Protein AF-0000000079382112 (afdb_homodimer)

Sequence (116 aa):
LVSAFISFSRWFHRDLSGLEAEALLKGRGVHGSFLARPSRKNQGDFSLSVRQGLQIFWLVSAFISFSRWFHRDLSGLEAEALLKGRGVHGSFLARPSRKNQG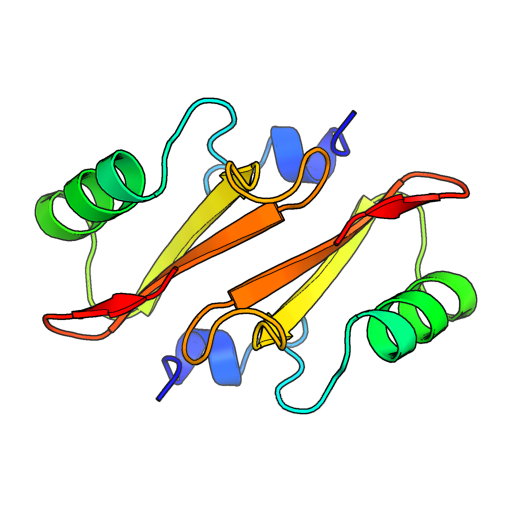DFSLSVRQGLQIFW

Structure (mmCIF, N/CA/C/O backbone):
data_AF-0000000079382112-model_v1
#
loop_
_entity.id
_entity.type
_entity.pdbx_description
1 polymer protein-tyrosine-phosphatase
#
loop_
_atom_site.group_PDB
_atom_site.id
_atom_site.type_symbol
_atom_site.label_atom_id
_atom_site.label_alt_id
_atom_site.label_comp_id
_atom_site.label_asym_id
_atom_site.label_entity_id
_atom_site.label_seq_id
_atom_site.pdbx_PDB_ins_code
_atom_site.Cartn_x
_atom_site.Cartn_y
_atom_site.Cartn_z
_atom_site.occupancy
_atom_site.B_iso_or_equiv
_atom_site.auth_seq_id
_atom_site.auth_comp_id
_atom_site.auth_asym_id
_atom_site.auth_atom_id
_atom_site.pdbx_PDB_model_num
ATOM 1 N N . LEU A 1 1 ? 6.469 -3.168 13.898 1 53.5 1 LEU A N 1
ATOM 2 C CA . LEU A 1 1 ? 5.129 -3.66 14.203 1 53.5 1 LEU A CA 1
ATOM 3 C C . LEU A 1 1 ? 4.094 -3.01 13.289 1 53.5 1 LEU A C 1
ATOM 5 O O . LEU A 1 1 ? 3.904 -1.791 13.328 1 53.5 1 LEU A O 1
ATOM 9 N N . VAL A 1 2 ? 3.969 -3.551 12.156 1 64.06 2 VAL A N 1
ATOM 10 C CA . VAL A 1 2 ? 2.896 -2.992 11.336 1 64.06 2 VAL A CA 1
ATOM 11 C C . VAL A 1 2 ? 1.563 -3.133 12.07 1 64.06 2 VAL A C 1
ATOM 13 O O . VAL A 1 2 ? 1.329 -4.129 12.758 1 64.06 2 VAL A O 1
ATOM 16 N N . SER A 1 3 ? 0.908 -2.135 12.078 1 71.81 3 SER A N 1
ATOM 17 C CA . SER A 1 3 ? -0.348 -2.084 12.82 1 71.81 3 SER A CA 1
ATOM 18 C C . SER A 1 3 ? -1.176 -3.344 12.594 1 71.81 3 SER A C 1
ATOM 20 O O . SER A 1 3 ? -1.097 -3.961 11.531 1 71.81 3 SER A O 1
ATOM 22 N N . ALA A 1 4 ? -1.764 -3.793 13.711 1 76.94 4 ALA A N 1
ATOM 23 C CA . ALA A 1 4 ? -2.656 -4.945 13.625 1 76.94 4 ALA A CA 1
ATOM 24 C C . ALA A 1 4 ? -3.605 -4.824 12.438 1 76.94 4 ALA A C 1
ATOM 26 O O . ALA A 1 4 ? -3.92 -5.816 11.781 1 76.94 4 ALA A O 1
ATOM 27 N N . PHE A 1 5 ? -3.967 -3.504 12.188 1 81.5 5 PHE A N 1
ATOM 28 C CA . PHE A 1 5 ? -4.941 -3.271 11.133 1 81.5 5 PHE A CA 1
ATOM 29 C C . PHE A 1 5 ? -4.395 -3.727 9.781 1 81.5 5 PHE A C 1
ATOM 31 O O . PHE A 1 5 ? -5.043 -4.4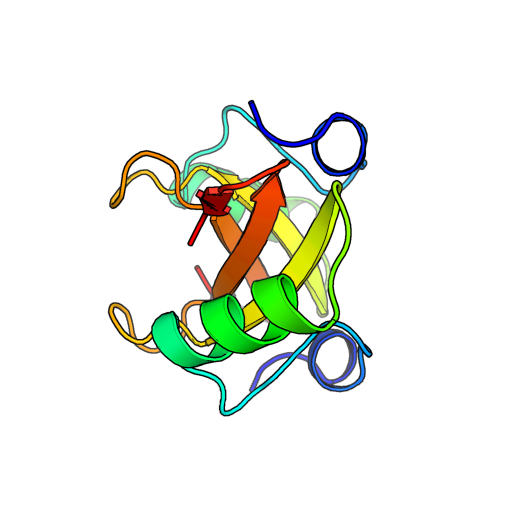96 9.07 1 81.5 5 PHE A O 1
ATOM 38 N N . ILE A 1 6 ? -3.15 -3.348 9.492 1 86.38 6 ILE A N 1
ATOM 39 C CA . ILE A 1 6 ? -2.555 -3.711 8.211 1 86.38 6 ILE A CA 1
ATOM 40 C C . ILE A 1 6 ? -2.176 -5.191 8.219 1 86.38 6 ILE A C 1
ATOM 42 O O . ILE A 1 6 ? -2.387 -5.895 7.23 1 86.38 6 ILE A O 1
ATOM 46 N N . SER A 1 7 ? -1.791 -5.598 9.438 1 87.31 7 SER A N 1
ATOM 47 C CA . SER A 1 7 ? -1.301 -6.969 9.531 1 87.31 7 SER A CA 1
ATOM 48 C C . SER A 1 7 ? -2.441 -7.973 9.391 1 87.31 7 SER A C 1
ATOM 50 O O . SER A 1 7 ? -2.213 -9.133 9.055 1 87.31 7 SER A O 1
ATOM 52 N N . PHE A 1 8 ? -3.631 -7.477 9.641 1 87.56 8 PHE A N 1
ATOM 53 C CA . PHE A 1 8 ? -4.773 -8.383 9.594 1 87.56 8 PHE A CA 1
ATOM 54 C C . PHE A 1 8 ? -5.516 -8.25 8.266 1 87.56 8 PHE A C 1
ATOM 56 O O . PHE A 1 8 ? -6.484 -8.969 8.016 1 87.56 8 PHE A O 1
ATOM 63 N N . SER A 1 9 ? -5.027 -7.32 7.48 1 91.38 9 SER A N 1
ATOM 64 C CA . SER A 1 9 ? -5.645 -7.145 6.172 1 91.38 9 SER A CA 1
ATOM 65 C C . SER A 1 9 ? -5.312 -8.312 5.246 1 91.38 9 SER A C 1
ATOM 67 O O . SER A 1 9 ? -4.211 -8.859 5.301 1 91.38 9 SER A O 1
ATOM 69 N N . ARG A 1 10 ? -6.207 -8.672 4.367 1 92.81 10 ARG A N 1
ATOM 70 C CA . ARG A 1 10 ? -6.023 -9.781 3.439 1 92.81 10 ARG A CA 1
ATOM 71 C C . ARG A 1 10 ? -5.008 -9.43 2.359 1 92.81 10 ARG A C 1
ATOM 73 O O . ARG A 1 10 ? -4.414 -10.32 1.745 1 92.81 10 ARG A O 1
ATOM 80 N N . TRP A 1 11 ? -4.797 -8.219 2.1 1 94.5 11 TRP A N 1
ATOM 81 C CA . TRP A 1 11 ? -3.9 -7.797 1.028 1 94.5 11 TRP A CA 1
ATOM 82 C C . TRP A 1 11 ? -2.482 -7.594 1.554 1 94.5 11 TRP A C 1
ATOM 84 O O . TRP A 1 11 ? -1.563 -7.309 0.783 1 94.5 11 TRP A O 1
ATOM 94 N N . PHE A 1 12 ? -2.314 -7.758 2.889 1 94.88 12 PHE A N 1
ATOM 95 C CA . PHE A 1 12 ? -0.975 -7.602 3.443 1 94.88 12 PHE A CA 1
ATOM 96 C C . PHE A 1 12 ? -0.283 -8.953 3.578 1 94.88 12 PHE A C 1
ATOM 98 O O . PHE A 1 12 ? -0.822 -9.867 4.199 1 94.88 12 PHE A O 1
ATOM 105 N N . HIS A 1 13 ? 0.929 -9.039 3.027 1 95.5 13 HIS A N 1
ATOM 106 C CA . HIS A 1 13 ? 1.742 -10.242 3.086 1 95.5 13 HIS A CA 1
ATOM 107 C C . HIS A 1 13 ? 3.088 -9.977 3.75 1 95.5 13 HIS A C 1
ATOM 109 O O . HIS A 1 13 ? 3.975 -9.367 3.143 1 95.5 13 HIS A O 1
ATOM 115 N N . ARG A 1 14 ? 3.363 -10.461 4.918 1 91 14 ARG A N 1
ATOM 116 C CA . ARG A 1 14 ? 4.488 -10.07 5.762 1 91 14 ARG A CA 1
ATOM 117 C C . ARG A 1 14 ? 5.781 -10.727 5.285 1 91 14 ARG A C 1
ATOM 119 O O . ARG A 1 14 ? 6.871 -10.188 5.496 1 91 14 ARG A O 1
ATOM 126 N N . ASP A 1 15 ? 5.754 -11.766 4.633 1 92.69 15 ASP A N 1
ATOM 127 C CA . ASP A 1 15 ? 6.965 -12.508 4.289 1 92.69 15 ASP A CA 1
ATOM 128 C C . ASP A 1 15 ? 7.117 -12.641 2.777 1 92.69 15 ASP A C 1
ATOM 130 O O . ASP A 1 15 ? 7.715 -13.609 2.291 1 92.69 15 ASP A O 1
ATOM 134 N N . LEU A 1 16 ? 6.68 -11.648 2.049 1 95.62 16 LEU A N 1
ATOM 135 C CA . LEU A 1 16 ? 6.695 -11.781 0.596 1 95.62 16 LEU A CA 1
ATOM 136 C C . LEU A 1 16 ? 7.688 -10.805 -0.028 1 95.62 16 LEU A C 1
ATOM 138 O O . LEU A 1 16 ? 7.68 -9.617 0.292 1 95.62 16 LEU A O 1
ATOM 142 N N . SER A 1 17 ? 8.672 -11.344 -0.88 1 95.19 17 SER A N 1
ATOM 143 C CA . SER A 1 17 ? 9.578 -10.484 -1.625 1 95.19 17 SER A CA 1
ATOM 144 C C . SER A 1 17 ? 8.883 -9.859 -2.834 1 95.19 17 SER A C 1
ATOM 146 O O . SER A 1 17 ? 7.793 -10.289 -3.215 1 95.19 17 SER A O 1
ATOM 148 N N . GLY A 1 18 ? 9.578 -8.906 -3.453 1 95.12 18 GLY A N 1
ATOM 149 C CA . GLY A 1 18 ? 9.062 -8.328 -4.684 1 95.12 18 GLY A CA 1
ATOM 150 C C . GLY A 1 18 ? 8.852 -9.359 -5.781 1 95.12 18 GLY A C 1
ATOM 151 O O . GLY A 1 18 ? 7.82 -9.352 -6.457 1 95.12 18 GLY A O 1
ATOM 152 N N . LEU A 1 19 ? 9.82 -10.227 -5.859 1 96.94 19 LEU A N 1
ATOM 153 C CA . LEU A 1 19 ? 9.742 -11.266 -6.879 1 96.94 19 LEU A CA 1
ATOM 154 C C . LEU A 1 19 ? 8.609 -12.234 -6.586 1 96.94 19 LEU A C 1
ATOM 156 O O . LEU A 1 19 ? 7.891 -12.648 -7.496 1 96.94 19 LEU A O 1
ATOM 160 N N . GLU A 1 20 ? 8.422 -12.602 -5.352 1 97.75 20 GLU A N 1
ATOM 161 C CA . GLU A 1 20 ? 7.336 -13.508 -4.973 1 97.75 20 GLU A CA 1
ATOM 162 C C . GLU A 1 20 ? 5.973 -12.852 -5.172 1 97.75 20 GLU A C 1
ATOM 164 O O . GLU A 1 20 ? 5.031 -13.492 -5.633 1 97.75 20 GLU A O 1
ATOM 169 N N . ALA A 1 21 ? 5.859 -11.641 -4.75 1 98.12 21 ALA A N 1
ATOM 170 C CA . ALA A 1 21 ? 4.629 -10.891 -4.973 1 98.12 21 ALA A CA 1
ATOM 171 C C . ALA A 1 21 ? 4.277 -10.836 -6.457 1 98.12 21 ALA A C 1
ATOM 173 O O . ALA A 1 21 ? 3.111 -10.977 -6.832 1 98.12 21 ALA A O 1
ATOM 174 N N . GLU A 1 22 ? 5.312 -10.586 -7.219 1 97.44 22 GLU A N 1
ATOM 175 C CA . GLU A 1 22 ? 5.105 -10.578 -8.664 1 97.44 22 GLU A CA 1
ATOM 176 C C . GLU A 1 22 ? 4.57 -11.922 -9.156 1 97.44 22 GLU A C 1
ATOM 178 O O . GLU A 1 22 ? 3.611 -11.969 -9.93 1 97.44 22 GLU A O 1
ATOM 183 N N . ALA A 1 23 ? 5.145 -12.984 -8.734 1 98.44 23 ALA A N 1
ATOM 184 C CA . ALA A 1 23 ? 4.691 -14.32 -9.117 1 98.44 23 ALA A CA 1
ATOM 185 C C . ALA A 1 23 ? 3.244 -14.547 -8.688 1 98.44 23 ALA A C 1
ATOM 187 O O . ALA A 1 23 ? 2.439 -15.078 -9.461 1 98.44 23 ALA A O 1
ATOM 188 N N . LEU A 1 24 ? 2.922 -14.164 -7.547 1 98.25 24 LEU A N 1
ATOM 189 C CA . LEU A 1 24 ? 1.58 -14.344 -7 1 98.25 24 LEU A CA 1
ATOM 190 C C . LEU A 1 24 ? 0.553 -13.57 -7.82 1 98.25 24 LEU A C 1
ATOM 192 O O . LEU A 1 24 ? -0.508 -14.102 -8.156 1 98.25 24 LEU A O 1
ATOM 196 N N . LEU A 1 25 ? 0.822 -12.336 -8.125 1 97.44 25 LEU A N 1
ATOM 197 C CA . LEU A 1 25 ? -0.116 -11.484 -8.852 1 97.44 25 LEU A CA 1
ATOM 198 C C . LEU A 1 25 ? -0.25 -11.93 -10.305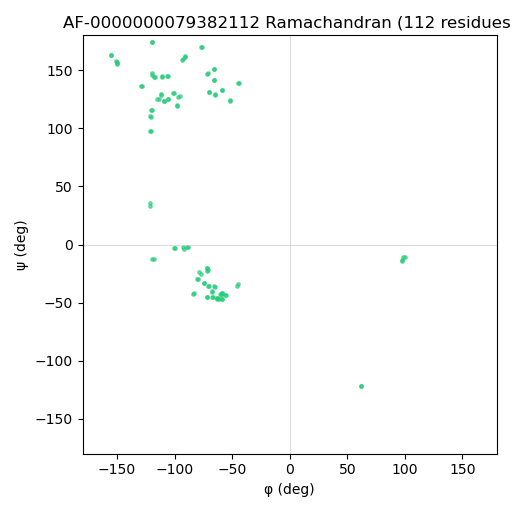 1 97.44 25 LEU A C 1
ATOM 200 O O . LEU A 1 25 ? -1.322 -11.805 -10.898 1 97.44 25 LEU A O 1
ATOM 204 N N . LYS A 1 26 ? 0.895 -12.406 -10.867 1 97.88 26 LYS A N 1
ATOM 205 C CA . LYS A 1 26 ? 0.814 -12.938 -12.219 1 97.88 26 LYS A CA 1
ATOM 206 C C . LYS A 1 26 ? -0.051 -14.195 -12.266 1 97.88 26 LYS A C 1
ATOM 208 O O . LYS A 1 26 ? -0.786 -14.414 -13.227 1 97.88 26 LYS A O 1
ATOM 213 N N . GLY A 1 27 ? 0.032 -14.945 -11.266 1 97.56 27 GLY A N 1
ATOM 214 C CA . GLY A 1 27 ? -0.663 -16.219 -11.227 1 97.56 27 GLY A CA 1
ATOM 215 C C . GLY A 1 27 ? -2.109 -16.094 -10.789 1 97.56 27 GLY A C 1
ATOM 216 O O . GLY A 1 27 ? -3 -16.703 -11.391 1 97.56 27 GLY A O 1
ATOM 217 N N . ARG A 1 28 ? -2.373 -15.305 -9.789 1 97.19 28 ARG A N 1
ATOM 218 C CA . ARG A 1 28 ? -3.689 -15.328 -9.156 1 97.19 28 ARG A CA 1
ATOM 219 C C . ARG A 1 28 ? -4.383 -13.977 -9.289 1 97.19 28 ARG A C 1
ATOM 221 O O . ARG A 1 28 ? -5.586 -13.867 -9.039 1 97.19 28 ARG A O 1
ATOM 228 N N . GLY A 1 29 ? -3.604 -13.016 -9.695 1 96.31 29 GLY A N 1
ATOM 229 C CA . GLY A 1 29 ? -4.164 -11.672 -9.766 1 96.31 29 GLY A CA 1
ATOM 230 C C . GLY A 1 29 ? -4.762 -11.344 -11.125 1 96.31 29 GLY A C 1
ATOM 231 O O . GLY A 1 29 ? -4.543 -12.078 -12.094 1 96.31 29 GLY A O 1
ATOM 232 N N . VAL A 1 30 ? -5.656 -10.234 -11.062 1 94.81 30 VAL A N 1
ATOM 233 C CA . VAL A 1 30 ? -6.191 -9.656 -12.289 1 94.81 30 VAL A CA 1
ATOM 234 C C . VAL A 1 30 ? -5.77 -8.195 -12.398 1 94.81 30 VAL A C 1
ATOM 236 O O . VAL A 1 30 ? -5.121 -7.66 -11.492 1 94.81 30 VAL A O 1
ATOM 239 N N . HIS A 1 31 ? -6.102 -7.52 -13.586 1 92 31 HIS A N 1
ATOM 240 C CA . HIS A 1 31 ? -5.84 -6.086 -13.688 1 92 31 HIS A CA 1
ATOM 241 C C . HIS A 1 31 ? -6.434 -5.328 -12.508 1 92 31 HIS A C 1
ATOM 243 O O . HIS A 1 31 ? -7.633 -5.434 -12.234 1 92 31 HIS A O 1
ATOM 249 N N . GLY A 1 32 ? -5.598 -4.605 -11.836 1 90.12 32 GLY A N 1
ATOM 250 C CA . GLY A 1 32 ? -6.047 -3.828 -10.695 1 90.12 32 GLY A CA 1
ATOM 251 C C . GLY A 1 32 ? -5.785 -4.512 -9.367 1 90.12 32 GLY A C 1
ATOM 252 O O . GLY A 1 32 ? -5.906 -3.893 -8.305 1 90.12 32 GLY A O 1
ATOM 253 N N . SER A 1 33 ? -5.395 -5.789 -9.336 1 94.38 33 SER A N 1
ATOM 254 C CA . SER A 1 33 ? -5.027 -6.484 -8.102 1 94.38 33 SER A CA 1
ATOM 255 C C . SER A 1 33 ? -3.77 -5.887 -7.48 1 94.38 33 SER A C 1
ATOM 257 O O . SER A 1 33 ? -2.914 -5.352 -8.195 1 94.38 33 SER A O 1
ATOM 259 N N . PHE A 1 34 ? -3.719 -6.012 -6.152 1 94.94 34 PHE A N 1
ATOM 260 C CA . PHE A 1 34 ? -2.557 -5.473 -5.453 1 94.94 34 PHE A CA 1
ATOM 261 C C . PHE A 1 34 ? -2.346 -6.184 -4.125 1 94.94 34 PHE A C 1
ATOM 263 O O . PHE A 1 34 ? -3.26 -6.832 -3.607 1 94.94 34 PHE A O 1
ATOM 270 N N . LEU A 1 35 ? -1.188 -6.031 -3.604 1 96.31 35 LEU A N 1
ATOM 271 C CA . LEU A 1 35 ? -0.875 -6.469 -2.248 1 96.31 35 LEU A CA 1
ATOM 272 C C . LEU A 1 35 ? 0.207 -5.594 -1.627 1 96.31 35 LEU A C 1
ATOM 274 O O . LEU A 1 35 ? 0.943 -4.91 -2.342 1 96.31 35 LEU A O 1
ATOM 278 N N . ALA A 1 36 ? 0.173 -5.609 -0.325 1 95.75 36 ALA A N 1
ATOM 279 C CA . ALA A 1 36 ? 1.218 -4.918 0.424 1 95.75 36 ALA A CA 1
ATOM 280 C C . ALA A 1 36 ? 2.191 -5.906 1.054 1 95.75 36 ALA A C 1
ATOM 282 O O . ALA A 1 36 ? 1.803 -7.016 1.432 1 95.75 36 ALA A O 1
ATOM 283 N N . ARG A 1 37 ? 3.516 -5.434 1.094 1 95.69 37 ARG A N 1
ATOM 284 C CA . ARG A 1 37 ? 4.598 -6.242 1.642 1 95.69 37 ARG A CA 1
ATOM 285 C C . ARG A 1 37 ? 5.695 -5.363 2.234 1 95.69 37 ARG A C 1
ATOM 287 O O . ARG A 1 37 ? 5.809 -4.184 1.889 1 95.69 37 ARG A O 1
ATOM 294 N N . PRO A 1 38 ? 6.5 -5.953 3.152 1 92.38 38 PRO A N 1
ATOM 295 C CA . PRO A 1 38 ? 7.664 -5.188 3.605 1 92.38 38 PRO A CA 1
ATOM 296 C C . PRO A 1 38 ? 8.688 -4.961 2.498 1 92.38 38 PRO A C 1
ATOM 298 O O . PRO A 1 38 ? 8.914 -5.848 1.668 1 92.38 38 PRO A O 1
ATOM 301 N N . SER A 1 39 ? 9.258 -3.705 2.543 1 91.5 39 SER A N 1
ATOM 302 C CA . SER A 1 39 ? 10.32 -3.404 1.588 1 91.5 39 SER A CA 1
ATOM 303 C C . SER A 1 39 ? 11.594 -4.184 1.909 1 91.5 39 SER A C 1
ATOM 305 O O . SER A 1 39 ? 12.016 -4.238 3.066 1 91.5 39 SER A O 1
ATOM 307 N N . ARG A 1 40 ? 12.164 -4.824 0.862 1 88.06 40 ARG A N 1
ATOM 308 C CA . ARG A 1 40 ? 13.438 -5.504 1.062 1 88.06 40 ARG A CA 1
ATOM 309 C C . ARG A 1 40 ? 14.602 -4.52 1.02 1 88.06 40 ARG A C 1
ATOM 311 O O . ARG A 1 40 ? 15.633 -4.738 1.655 1 88.06 40 ARG A O 1
ATOM 318 N N . LYS A 1 41 ? 14.312 -3.473 0.206 1 83.31 41 LYS A N 1
ATOM 319 C CA . LYS A 1 41 ? 15.344 -2.451 0.028 1 83.31 41 LYS A CA 1
ATOM 320 C C . LYS A 1 41 ? 15.508 -1.609 1.291 1 83.31 41 LYS A C 1
ATOM 322 O O . LYS A 1 41 ? 16.625 -1.288 1.689 1 83.31 41 LYS A O 1
ATOM 327 N N . ASN A 1 42 ? 14.453 -1.186 1.89 1 83.81 42 ASN A N 1
ATOM 328 C CA . ASN A 1 42 ? 14.461 -0.344 3.082 1 83.81 42 ASN A CA 1
ATOM 329 C C . ASN A 1 42 ? 13.75 -1.018 4.25 1 83.81 42 ASN A C 1
ATOM 331 O O . ASN A 1 42 ? 12.523 -1.173 4.23 1 83.81 42 ASN A O 1
ATOM 335 N N . GLN A 1 43 ? 14.594 -1.247 5.207 1 83.75 43 GLN A N 1
ATOM 336 C CA . GLN A 1 43 ? 14.039 -1.918 6.375 1 83.75 43 GLN A CA 1
ATOM 337 C C . GLN A 1 43 ? 13 -1.042 7.07 1 83.75 43 GLN A C 1
ATOM 339 O O . GLN A 1 43 ? 13.25 0.135 7.34 1 83.75 43 GLN A O 1
ATOM 344 N N . GLY A 1 44 ? 11.758 -1.609 7.348 1 83.62 44 GLY A N 1
ATOM 345 C CA . GLY A 1 44 ? 10.711 -0.877 8.047 1 83.62 44 GLY A CA 1
ATOM 346 C C . GLY A 1 44 ? 9.695 -0.25 7.109 1 83.62 44 GLY A C 1
ATOM 347 O O . GLY A 1 44 ? 8.617 0.164 7.539 1 83.62 44 GLY A O 1
ATOM 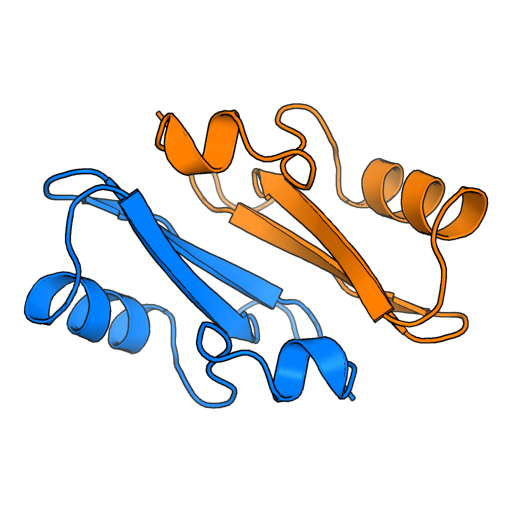348 N N . ASP A 1 45 ? 10.086 -0.233 5.812 1 88.31 45 ASP A N 1
ATOM 349 C CA . ASP A 1 45 ? 9.164 0.349 4.848 1 88.31 45 ASP A CA 1
ATOM 350 C C . ASP A 1 45 ? 8.273 -0.725 4.219 1 88.31 45 ASP A C 1
ATOM 352 O O . ASP A 1 45 ? 8.539 -1.92 4.375 1 88.31 45 ASP A O 1
ATOM 356 N N . PHE A 1 46 ? 7.121 -0.16 3.682 1 92.56 46 PHE A N 1
ATOM 357 C CA . PHE A 1 46 ? 6.188 -1.055 3.01 1 92.56 46 PHE A CA 1
ATOM 358 C C . PHE A 1 46 ? 6.051 -0.69 1.537 1 92.56 46 PHE A C 1
ATOM 360 O O . PHE A 1 46 ? 6.047 0.49 1.182 1 92.56 46 PHE A O 1
ATOM 367 N N . SER A 1 47 ? 5.895 -1.765 0.77 1 94.44 47 SER A N 1
ATOM 368 C CA . SER A 1 47 ? 5.73 -1.61 -0.672 1 94.44 47 SER A CA 1
ATOM 369 C C . SER A 1 47 ? 4.395 -2.178 -1.141 1 94.44 47 SER A C 1
ATOM 371 O O . SER A 1 47 ? 3.906 -3.166 -0.588 1 94.44 47 SER A O 1
ATOM 373 N N . LEU A 1 48 ? 3.9 -1.485 -2.146 1 95.19 48 LEU A N 1
ATOM 374 C CA . LEU A 1 48 ? 2.727 -2.002 -2.84 1 95.19 48 LEU A CA 1
ATOM 375 C C . LEU A 1 48 ? 3.123 -2.68 -4.148 1 95.19 48 LEU A C 1
ATOM 377 O O . LEU A 1 48 ? 3.936 -2.146 -4.906 1 95.19 48 LEU A O 1
ATOM 381 N N . SER A 1 49 ? 2.648 -3.824 -4.344 1 96.06 49 SER A N 1
ATOM 382 C CA . SER A 1 49 ? 2.764 -4.504 -5.629 1 96.06 49 SER A CA 1
ATOM 383 C C . SER A 1 49 ? 1.432 -4.508 -6.375 1 96.06 49 SER A C 1
ATOM 385 O O . SER A 1 49 ? 0.426 -4.996 -5.855 1 96.06 49 SER A O 1
ATOM 387 N N . VAL A 1 50 ? 1.459 -4.031 -7.559 1 94.62 50 VAL A N 1
ATOM 388 C CA . VAL A 1 50 ? 0.218 -3.783 -8.289 1 94.62 50 VAL A CA 1
ATOM 389 C C . VAL A 1 50 ? 0.291 -4.43 -9.672 1 94.62 50 VAL A C 1
ATOM 391 O O . VAL A 1 50 ? 1.3 -4.305 -10.367 1 94.62 50 VAL A O 1
ATOM 394 N N . ARG A 1 51 ? -0.837 -5.062 -9.992 1 94.38 51 ARG A N 1
ATOM 395 C CA . ARG A 1 51 ? -0.94 -5.59 -11.344 1 94.38 51 ARG A CA 1
ATOM 396 C C . ARG A 1 51 ? -1.719 -4.637 -12.242 1 94.38 51 ARG A C 1
ATOM 398 O O . ARG A 1 51 ? -2.838 -4.238 -11.914 1 94.38 51 ARG A O 1
ATOM 405 N N . GLN A 1 52 ? -0.983 -4.223 -13.25 1 92.25 52 GLN A N 1
ATOM 406 C CA . GLN A 1 52 ? -1.603 -3.428 -14.305 1 92.25 52 GLN A CA 1
ATOM 407 C C . GLN A 1 52 ? -1.46 -4.113 -15.664 1 92.25 52 GLN A C 1
ATOM 409 O O . GLN A 1 52 ? -0.472 -3.902 -16.375 1 92.25 52 GLN A O 1
ATOM 414 N N . GLY A 1 53 ? -2.492 -4.77 -15.984 1 90.88 53 GLY A N 1
ATOM 415 C CA . GLY A 1 53 ? -2.404 -5.57 -17.188 1 90.88 53 GLY A CA 1
ATOM 416 C C . GLY A 1 53 ? -1.348 -6.66 -17.109 1 90.88 53 GLY A C 1
ATOM 417 O O . GLY A 1 53 ? -1.386 -7.504 -16.219 1 90.88 53 GLY A O 1
ATOM 418 N N . LEU A 1 54 ? -0.371 -6.605 -18.078 1 93.81 54 LEU A N 1
ATOM 419 C CA . LEU A 1 54 ? 0.651 -7.645 -18.156 1 93.81 54 LEU A CA 1
ATOM 420 C C . LEU A 1 54 ? 1.851 -7.293 -17.281 1 93.81 54 LEU A C 1
ATOM 422 O O . LEU A 1 54 ? 2.768 -8.102 -17.125 1 93.81 54 LEU A O 1
ATOM 426 N N . GLN A 1 55 ? 1.759 -6.145 -16.672 1 93.62 55 GLN A N 1
ATOM 427 C CA . GLN A 1 55 ? 2.906 -5.672 -15.898 1 93.62 55 GLN A CA 1
ATOM 428 C C . GLN A 1 55 ? 2.607 -5.684 -14.398 1 93.62 55 GLN A C 1
ATOM 430 O O . GLN A 1 55 ? 1.453 -5.547 -13.992 1 93.62 55 GLN A O 1
ATOM 435 N N . ILE A 1 56 ? 3.662 -6.008 -13.641 1 94 56 ILE A N 1
ATOM 436 C CA . ILE A 1 56 ? 3.584 -5.855 -12.195 1 94 56 ILE A CA 1
ATOM 437 C C . ILE A 1 56 ? 4.52 -4.734 -11.742 1 94 56 ILE A C 1
ATOM 439 O O . ILE A 1 56 ? 5.684 -4.691 -12.148 1 94 56 ILE A O 1
ATOM 443 N N . PHE A 1 57 ? 3.965 -3.766 -10.93 1 91.69 57 PHE A N 1
ATOM 444 C CA . PHE A 1 57 ? 4.73 -2.627 -10.438 1 91.69 57 PHE A CA 1
ATOM 445 C C . PHE A 1 57 ? 5 -2.76 -8.938 1 91.69 57 PHE A C 1
ATOM 447 O O . PHE A 1 57 ? 4.09 -3.059 -8.164 1 91.69 57 PHE A O 1
ATOM 454 N N . TRP A 1 58 ? 6.414 -2.729 -8.453 1 90.12 58 TRP A N 1
ATOM 455 C CA . TRP A 1 58 ? 6.809 -2.719 -7.051 1 90.12 58 TRP A CA 1
ATOM 456 C C . TRP A 1 58 ? 8.234 -2.209 -6.891 1 90.12 58 TRP A C 1
ATOM 458 O O . TRP A 1 58 ? 8.992 -2.15 -7.863 1 90.12 58 TRP A O 1
ATOM 468 N N . LEU B 1 1 ? 0.807 4.02 -15.289 1 53.81 1 LEU B N 1
ATOM 469 C CA . LEU B 1 1 ? -0.631 4.195 -15.125 1 53.81 1 LEU B CA 1
ATOM 470 C C . LEU B 1 1 ? -1.15 3.354 -13.961 1 53.81 1 LEU B C 1
ATOM 472 O O . LEU B 1 1 ? -1.059 2.123 -13.992 1 53.81 1 LEU B O 1
ATOM 476 N N . VAL B 1 2 ? -1.051 3.896 -12.836 1 64.19 2 VAL B N 1
ATOM 477 C CA . VAL B 1 2 ? -1.634 3.135 -11.734 1 64.19 2 VAL B CA 1
ATOM 478 C C . VAL B 1 2 ? -3.119 2.902 -12 1 64.19 2 VAL B C 1
ATOM 480 O O . VAL B 1 2 ? -3.805 3.773 -12.539 1 64.19 2 VAL B O 1
ATOM 483 N N . SER B 1 3 ? -3.461 1.785 -11.812 1 71.12 3 SER B N 1
ATOM 484 C CA . SER B 1 3 ? -4.836 1.388 -12.109 1 71.12 3 SER B CA 1
ATOM 485 C C . SER B 1 3 ? -5.832 2.416 -11.586 1 71.12 3 SER B C 1
ATOM 487 O O . SER B 1 3 ? -5.582 3.072 -10.57 1 71.12 3 SER B O 1
ATOM 489 N N . ALA B 1 4 ? -6.832 2.654 -12.438 1 76.75 4 ALA B N 1
ATOM 490 C CA .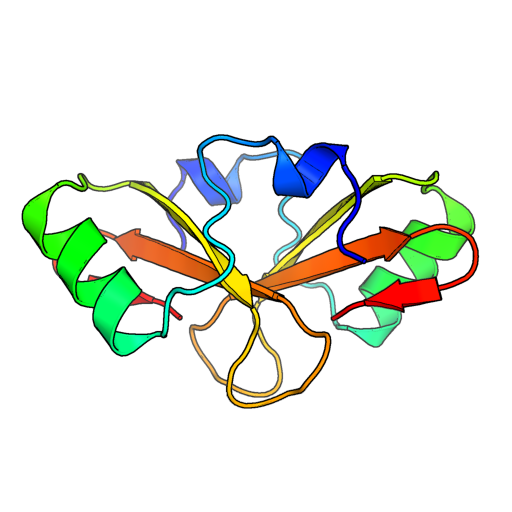 ALA B 1 4 ? -7.902 3.564 -12.039 1 76.75 4 ALA B CA 1
ATOM 491 C C . ALA B 1 4 ? -8.375 3.271 -10.617 1 76.75 4 ALA B C 1
ATOM 493 O O . ALA B 1 4 ? -8.688 4.191 -9.859 1 76.75 4 ALA B O 1
ATOM 494 N N . PHE B 1 5 ? -8.352 1.926 -10.328 1 81.06 5 PHE B N 1
ATOM 495 C CA . PHE B 1 5 ? -8.867 1.512 -9.031 1 81.06 5 PHE B CA 1
ATOM 496 C C . PHE B 1 5 ? -8.062 2.137 -7.898 1 81.06 5 PHE B C 1
ATOM 498 O O . PHE B 1 5 ? -8.617 2.768 -7 1 81.06 5 PHE B O 1
ATOM 505 N N . ILE B 1 6 ? -6.73 2.066 -8.023 1 86.06 6 ILE B N 1
ATOM 506 C CA . ILE B 1 6 ? -5.879 2.611 -6.977 1 86.06 6 ILE B CA 1
ATOM 507 C C . ILE B 1 6 ? -5.883 4.137 -7.051 1 86.06 6 ILE B C 1
ATOM 509 O O . ILE B 1 6 ? -5.93 4.812 -6.02 1 86.06 6 ILE B O 1
ATOM 513 N N . SER B 1 7 ? -5.996 4.562 -8.297 1 87.31 7 SER B N 1
ATOM 514 C CA . SER B 1 7 ? -5.902 6.004 -8.5 1 87.31 7 SER B CA 1
ATOM 515 C C . SER B 1 7 ? -7.148 6.711 -7.977 1 87.31 7 SER B C 1
ATOM 517 O O . SER B 1 7 ? -7.113 7.91 -7.691 1 87.31 7 SER B O 1
ATOM 519 N N . PHE B 1 8 ? -8.188 5.945 -7.852 1 87.69 8 PHE B N 1
ATOM 520 C CA . PHE B 1 8 ? -9.438 6.551 -7.418 1 87.69 8 PHE B CA 1
ATOM 521 C C . PHE B 1 8 ? -9.68 6.305 -5.93 1 87.69 8 PHE B C 1
ATOM 523 O O . PHE B 1 8 ? -10.664 6.777 -5.367 1 87.69 8 PHE B O 1
ATOM 530 N N . SER B 1 9 ? -8.766 5.559 -5.383 1 91.25 9 SER B N 1
ATOM 531 C CA . SER B 1 9 ? -8.883 5.293 -3.951 1 91.25 9 SER B CA 1
ATOM 532 C C . SER B 1 9 ? -8.562 6.539 -3.131 1 91.25 9 SER B C 1
ATOM 534 O O . SER B 1 9 ? -7.711 7.34 -3.514 1 91.25 9 SER B O 1
ATOM 536 N N . ARG B 1 10 ? -9.211 6.715 -1.999 1 92.75 10 ARG B N 1
ATOM 537 C CA . ARG B 1 10 ? -9.023 7.875 -1.135 1 92.75 10 ARG B CA 1
ATOM 538 C C . ARG B 1 10 ? -7.664 7.82 -0.443 1 92.75 10 ARG B C 1
ATOM 540 O O . ARG B 1 10 ? -7.141 8.852 -0.008 1 92.75 10 ARG B O 1
ATOM 547 N N . TRP B 1 11 ? -7.094 6.684 -0.327 1 94.56 11 TRP B N 1
ATOM 548 C CA . TRP B 1 11 ? -5.832 6.539 0.392 1 94.56 11 TRP B CA 1
ATOM 549 C C . TRP B 1 11 ? -4.645 6.664 -0.559 1 94.56 11 TRP B C 1
ATOM 551 O O . TRP B 1 11 ? -3.49 6.645 -0.126 1 94.56 11 TRP B O 1
ATOM 561 N N . PHE B 1 12 ? -4.949 6.832 -1.869 1 94.75 12 PHE B N 1
ATOM 562 C CA . PHE B 1 12 ? -3.855 6.984 -2.822 1 94.75 12 PHE B CA 1
ATOM 563 C C . PHE B 1 12 ? -3.592 8.453 -3.117 1 94.75 12 PHE B C 1
ATOM 565 O O . PHE B 1 12 ? -4.5 9.188 -3.514 1 94.75 12 PHE B O 1
ATOM 572 N N . HIS B 1 13 ? -2.328 8.867 -2.947 1 95.5 13 HIS B N 1
ATOM 573 C CA . HIS B 1 13 ? -1.892 10.234 -3.209 1 95.5 13 HIS B CA 1
ATOM 574 C C . HIS B 1 13 ? -0.8 10.266 -4.273 1 95.5 13 HIS B C 1
ATOM 576 O O . HIS B 1 13 ? 0.346 9.898 -4.004 1 95.5 13 HIS B O 1
ATOM 582 N N . ARG B 1 14 ? -1.039 10.75 -5.445 1 90.88 14 ARG B N 1
ATOM 583 C CA . ARG B 1 14 ? -0.175 10.625 -6.613 1 90.88 14 ARG B CA 1
ATOM 584 C C . ARG B 1 14 ? 1 11.594 -6.531 1 90.88 14 ARG B C 1
ATOM 586 O O . ARG B 1 14 ? 2.064 11.336 -7.098 1 90.88 14 ARG B O 1
ATOM 593 N N . ASP B 1 15 ? 0.935 12.625 -5.879 1 92.56 15 ASP B N 1
ATOM 594 C CA . ASP B 1 15 ? 1.97 13.656 -5.891 1 92.56 15 ASP B CA 1
ATOM 595 C C . ASP B 1 15 ? 2.525 13.891 -4.488 1 92.56 15 ASP B C 1
ATOM 597 O O . ASP B 1 15 ? 2.912 15.008 -4.148 1 92.56 15 ASP B O 1
ATOM 601 N N . LEU B 1 16 ? 2.621 12.82 -3.721 1 95.62 16 LEU B N 1
ATOM 602 C CA . LEU B 1 16 ? 3.047 13.008 -2.338 1 95.62 16 LEU B CA 1
ATOM 603 C C . LEU B 1 16 ? 4.387 12.328 -2.086 1 95.62 16 LEU B C 1
ATOM 605 O O . LEU B 1 16 ? 4.574 11.156 -2.434 1 95.62 16 LEU B O 1
ATOM 609 N N . SER B 1 17 ? 5.418 13.133 -1.553 1 95.19 17 SER B N 1
ATOM 610 C CA . SER B 1 17 ? 6.695 12.547 -1.161 1 95.19 17 SER B CA 1
ATOM 611 C C . SER B 1 17 ? 6.582 11.82 0.177 1 95.19 17 SER B C 1
ATOM 613 O O . SER B 1 17 ? 5.594 11.984 0.894 1 95.19 17 SER B O 1
ATOM 615 N N . GLY B 1 18 ? 7.645 11.086 0.514 1 95.19 18 GLY B N 1
ATOM 616 C CA . GLY B 1 18 ? 7.691 10.453 1.82 1 95.19 18 GLY B CA 1
ATOM 617 C C . GLY B 1 18 ? 7.59 11.438 2.969 1 95.19 18 GLY B C 1
ATOM 618 O O . GLY B 1 18 ? 6.852 11.211 3.928 1 95.19 18 GLY B O 1
ATOM 619 N N . LEU B 1 19 ? 8.297 12.516 2.787 1 96.94 19 LEU B N 1
ATOM 620 C CA . LEU B 1 19 ? 8.289 13.539 3.822 1 96.94 19 LEU B CA 1
ATOM 621 C C . LEU B 1 19 ? 6.918 14.195 3.93 1 96.94 19 LEU B C 1
ATOM 623 O O . LEU B 1 19 ? 6.438 14.461 5.031 1 96.94 19 LEU B O 1
ATOM 627 N N . GLU B 1 20 ? 6.285 14.445 2.824 1 97.69 20 GLU B N 1
ATOM 628 C CA . GLU B 1 20 ? 4.953 15.047 2.832 1 97.69 20 GLU B CA 1
ATOM 629 C C . GLU B 1 20 ? 3.92 14.086 3.418 1 97.69 20 GLU B C 1
ATOM 631 O O . GLU B 1 20 ? 3.037 14.5 4.172 1 97.69 20 GLU B O 1
ATOM 636 N N . ALA B 1 21 ? 3.979 12.875 3.002 1 98.12 21 ALA B N 1
ATOM 637 C CA . ALA B 1 21 ? 3.1 11.852 3.561 1 98.12 21 ALA B CA 1
ATOM 638 C C . ALA B 1 21 ? 3.25 11.773 5.078 1 98.12 21 ALA B C 1
ATOM 640 O O . ALA B 1 21 ? 2.258 11.633 5.797 1 98.12 21 ALA B O 1
ATOM 641 N N . GLU B 1 22 ? 4.496 11.812 5.488 1 97.38 22 GLU B N 1
ATOM 642 C CA . GLU B 1 22 ? 4.758 11.805 6.926 1 97.38 22 GLU B CA 1
ATOM 643 C C . GLU B 1 22 ? 4.09 12.992 7.613 1 97.38 22 GLU B C 1
ATOM 645 O O . GLU B 1 22 ? 3.439 12.836 8.648 1 97.38 22 GLU B O 1
ATOM 650 N N . ALA B 1 23 ? 4.227 14.148 7.078 1 98.44 23 ALA B N 1
ATOM 651 C CA . ALA B 1 23 ? 3.604 15.344 7.641 1 98.44 23 ALA B CA 1
ATOM 652 C C . ALA B 1 23 ? 2.086 15.203 7.684 1 98.44 23 ALA B C 1
ATOM 654 O O . ALA B 1 23 ? 1.453 15.547 8.688 1 98.44 23 ALA B O 1
ATOM 655 N N . LEU B 1 24 ? 1.526 14.703 6.672 1 98.19 24 LEU B N 1
ATOM 656 C CA . LEU B 1 24 ? 0.082 14.531 6.57 1 98.19 24 LEU B CA 1
ATOM 657 C C . LEU B 1 24 ? -0.421 13.562 7.637 1 98.19 24 LEU B C 1
ATOM 659 O O . LEU B 1 24 ? -1.424 13.828 8.305 1 98.19 24 LEU B O 1
ATOM 663 N N . LEU B 1 25 ? 0.229 12.453 7.805 1 97.38 25 LEU B N 1
ATOM 664 C CA . LEU B 1 25 ? -0.201 11.43 8.75 1 97.38 25 LEU B CA 1
ATOM 665 C C . LEU B 1 25 ? 0.015 11.891 10.188 1 97.38 25 LEU B C 1
ATOM 667 O O . LEU B 1 25 ? -0.762 11.539 11.078 1 97.38 25 LEU B O 1
ATOM 671 N N . LYS B 1 26 ? 1.117 12.641 10.383 1 97.88 26 LYS B N 1
ATOM 672 C CA . LYS B 1 26 ? 1.33 13.195 11.719 1 97.88 26 LYS B CA 1
ATOM 673 C C . LYS B 1 26 ? 0.243 14.203 12.07 1 97.88 26 LYS B C 1
ATOM 675 O O . LYS B 1 26 ? -0.19 14.281 13.227 1 97.88 26 LYS B O 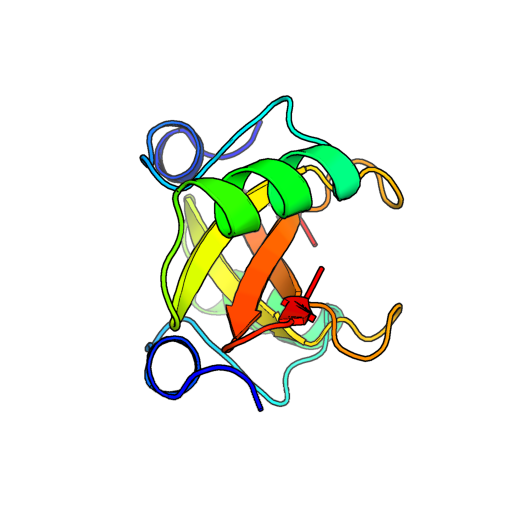1
ATOM 680 N N . GLY B 1 27 ? -0.16 14.922 11.117 1 97.62 27 GLY B N 1
ATOM 681 C CA . GLY B 1 27 ? -1.121 15.992 11.344 1 97.62 27 GLY B CA 1
ATOM 682 C C . GLY B 1 27 ? -2.557 15.508 11.367 1 97.62 27 GLY B C 1
ATOM 683 O O . GLY B 1 27 ? -3.338 15.914 12.234 1 97.62 27 GLY B O 1
ATOM 684 N N . ARG B 1 28 ? -2.924 14.625 10.484 1 97.19 28 ARG B N 1
ATOM 685 C CA . ARG B 1 28 ? -4.336 14.305 10.297 1 97.19 28 ARG B CA 1
ATOM 686 C C . ARG B 1 28 ? -4.605 12.836 10.586 1 97.19 28 ARG B C 1
ATOM 688 O O . ARG B 1 28 ? -5.762 12.422 10.711 1 97.19 28 ARG B O 1
ATOM 695 N N . GLY B 1 29 ? -3.514 12.094 10.688 1 96.31 29 GLY B N 1
ATOM 696 C CA . GLY B 1 29 ? -3.68 10.664 10.875 1 96.31 29 GLY B CA 1
ATOM 697 C C . GLY B 1 29 ? -3.736 10.258 12.336 1 96.31 29 GLY B C 1
ATOM 698 O O . GLY B 1 29 ? -3.426 11.055 13.219 1 96.31 29 GLY B O 1
ATOM 699 N N . VAL B 1 30 ? -4.297 8.961 12.508 1 94.88 30 VAL B N 1
ATOM 700 C CA . VAL B 1 30 ? -4.273 8.312 13.812 1 94.88 30 VAL B CA 1
ATOM 701 C C . VAL B 1 30 ? -3.492 7.008 13.727 1 94.88 30 VAL B C 1
ATOM 703 O O . VAL B 1 30 ? -3.047 6.613 12.648 1 94.88 30 VAL B O 1
ATOM 706 N N . HIS B 1 31 ? -3.27 6.32 14.938 1 92.12 31 HIS B N 1
ATOM 707 C CA . HIS B 1 31 ? -2.643 5.004 14.898 1 92.12 31 HIS B CA 1
ATOM 708 C C . HIS B 1 31 ? -3.367 4.074 13.93 1 92.12 31 HIS B C 1
ATOM 710 O O . HIS B 1 31 ? -4.578 3.871 14.047 1 92.12 31 HIS B O 1
ATOM 716 N N . GLY B 1 32 ? -2.637 3.574 13 1 90.06 32 GLY B N 1
ATOM 717 C CA . GLY B 1 32 ? -3.215 2.66 12.031 1 90.06 32 GLY B CA 1
ATOM 718 C C . GLY B 1 32 ? -3.549 3.33 10.711 1 90.06 32 GLY B C 1
ATOM 719 O O . GLY B 1 32 ? -3.836 2.652 9.719 1 90.06 32 GLY B O 1
ATOM 720 N N . SER B 1 33 ? -3.504 4.648 10.602 1 94.44 33 SER B N 1
ATOM 721 C CA . SER B 1 33 ? -3.717 5.359 9.344 1 94.44 33 SER B CA 1
ATOM 722 C C . SER B 1 33 ? -2.602 5.062 8.344 1 94.44 33 SER B C 1
ATOM 724 O O . SER B 1 33 ? -1.464 4.797 8.742 1 94.44 33 SER B O 1
ATOM 726 N N . PHE B 1 34 ? -2.998 5.141 7.062 1 95 34 PHE B N 1
ATOM 727 C CA . PHE B 1 34 ? -2.01 4.883 6.023 1 95 34 PHE B CA 1
ATOM 728 C C . PHE B 1 34 ? -2.404 5.566 4.719 1 95 34 PHE B C 1
ATOM 730 O O . PHE B 1 34 ? -3.564 5.938 4.531 1 95 34 PHE B O 1
ATOM 737 N N . LEU B 1 35 ? -1.465 5.695 3.85 1 96.31 35 LEU B N 1
ATOM 738 C CA . LEU B 1 35 ? -1.707 6.145 2.482 1 96.31 35 LEU B CA 1
ATOM 739 C C . LEU B 1 35 ? -0.691 5.535 1.521 1 96.31 35 LEU B C 1
ATOM 741 O O . LEU B 1 35 ? 0.378 5.09 1.944 1 96.31 35 LEU B O 1
ATOM 745 N N . ALA B 1 36 ? -1.144 5.484 0.31 1 95.75 36 ALA B N 1
ATOM 746 C CA . ALA B 1 36 ? -0.248 5.039 -0.754 1 95.75 36 ALA B CA 1
ATOM 747 C C . ALA B 1 36 ? 0.209 6.211 -1.615 1 95.75 36 ALA B C 1
ATOM 749 O O . ALA B 1 36 ? -0.537 7.176 -1.811 1 95.75 36 ALA B O 1
ATOM 750 N N . ARG B 1 37 ? 1.525 6.082 -2.066 1 95.62 37 ARG B N 1
ATOM 751 C CA . ARG B 1 37 ? 2.152 7.109 -2.891 1 95.62 37 ARG B CA 1
ATOM 752 C C . ARG B 1 37 ? 3.186 6.5 -3.832 1 95.62 37 ARG B C 1
ATOM 754 O O . ARG B 1 37 ? 3.688 5.402 -3.586 1 95.62 37 ARG B O 1
ATOM 761 N N . PRO B 1 38 ? 3.477 7.215 -4.938 1 92.31 38 PRO B N 1
ATOM 762 C CA . PRO B 1 38 ? 4.59 6.742 -5.762 1 92.31 38 PRO B CA 1
ATOM 763 C C . PRO B 1 38 ? 5.934 6.828 -5.043 1 92.31 38 PRO B C 1
ATOM 765 O O . PRO B 1 38 ? 6.176 7.777 -4.289 1 92.31 38 PRO B O 1
ATOM 768 N N . SER B 1 39 ? 6.754 5.754 -5.32 1 91.5 39 SER B N 1
ATOM 769 C CA . SER B 1 39 ? 8.102 5.77 -4.758 1 91.5 39 SER B CA 1
ATOM 770 C C . SER B 1 39 ? 8.969 6.832 -5.426 1 91.5 39 SER B C 1
ATOM 772 O O . SER B 1 39 ? 8.977 6.949 -6.652 1 91.5 39 SER B O 1
ATOM 774 N N . ARG B 1 40 ? 9.648 7.652 -4.574 1 88.06 40 ARG B N 1
ATOM 775 C CA . ARG B 1 40 ? 10.578 8.625 -5.137 1 88.06 40 ARG B CA 1
ATOM 776 C C . ARG B 1 40 ? 11.906 7.961 -5.492 1 88.06 40 ARG B C 1
ATOM 778 O O . ARG B 1 40 ? 12.609 8.406 -6.402 1 88.06 40 ARG B O 1
ATOM 785 N N . LYS B 1 41 ? 12.18 6.898 -4.676 1 83.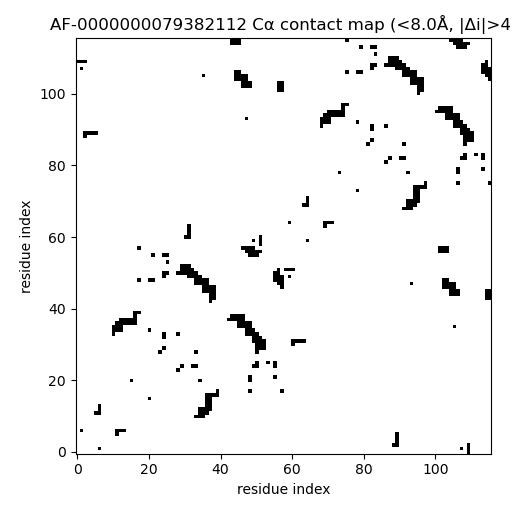44 41 LYS B N 1
ATOM 786 C CA . LYS B 1 41 ? 13.43 6.176 -4.867 1 83.44 41 LYS B CA 1
ATOM 787 C C . LYS B 1 41 ? 13.398 5.34 -6.145 1 83.44 41 LYS B C 1
ATOM 789 O O . LYS B 1 41 ? 14.383 5.293 -6.883 1 83.44 41 LYS B O 1
ATOM 794 N N . ASN B 1 42 ? 12.359 4.633 -6.395 1 84 42 ASN B N 1
ATOM 795 C CA . ASN B 1 42 ? 12.203 3.768 -7.559 1 84 42 ASN B CA 1
ATOM 796 C C . ASN B 1 42 ? 11.023 4.195 -8.422 1 84 42 ASN B C 1
ATOM 798 O O . ASN B 1 42 ? 9.867 4.039 -8.023 1 84 42 ASN B O 1
ATOM 802 N N . GLN B 1 43 ? 11.438 4.574 -9.586 1 83.81 43 GLN B N 1
ATOM 803 C CA . GLN B 1 43 ? 10.398 5.035 -10.5 1 83.81 43 GLN B CA 1
ATOM 804 C C . GLN B 1 43 ? 9.445 3.902 -10.875 1 83.81 43 GLN B C 1
ATOM 806 O O . GLN B 1 43 ? 9.883 2.812 -11.25 1 83.81 43 GLN B O 1
ATOM 811 N N . GLY B 1 44 ? 8.094 4.148 -10.734 1 83.94 44 GLY B N 1
ATOM 812 C CA . GLY B 1 44 ? 7.102 3.15 -11.102 1 83.94 44 GLY B CA 1
ATOM 813 C C . GLY B 1 44 ? 6.609 2.334 -9.922 1 83.94 44 GLY B C 1
ATOM 814 O O . GLY B 1 44 ? 5.59 1.65 -10.016 1 83.94 44 GLY B O 1
ATOM 815 N N . ASP B 1 45 ? 7.379 2.451 -8.82 1 88.5 45 ASP B N 1
ATOM 816 C CA . ASP B 1 45 ? 6.965 1.697 -7.637 1 88.5 45 ASP B CA 1
ATOM 817 C C . ASP B 1 45 ? 6.086 2.547 -6.727 1 88.5 45 ASP B C 1
ATOM 819 O O . ASP B 1 45 ? 5.98 3.762 -6.906 1 88.5 45 ASP B O 1
ATOM 823 N N . PHE B 1 46 ? 5.332 1.745 -5.875 1 92.56 46 PHE B N 1
ATOM 824 C CA . PHE B 1 46 ? 4.461 2.408 -4.914 1 92.56 46 PHE B CA 1
ATOM 825 C C . PHE B 1 46 ? 4.883 2.076 -3.486 1 92.56 46 PHE B C 1
ATOM 827 O O . PHE B 1 46 ? 5.285 0.948 -3.197 1 92.56 46 PHE B O 1
ATOM 834 N N . SER B 1 47 ? 4.719 3.109 -2.66 1 94.38 47 SER B N 1
ATOM 835 C CA . SER B 1 47 ? 5.051 2.971 -1.246 1 94.38 47 SER B CA 1
ATOM 836 C C . SER B 1 47 ? 3.83 3.217 -0.365 1 94.38 47 SER B C 1
ATOM 838 O O . SER B 1 47 ? 2.965 4.027 -0.705 1 94.38 47 SER B O 1
ATOM 840 N N . LEU B 1 48 ? 3.861 2.477 0.733 1 95.19 48 LEU B N 1
ATOM 841 C CA . LEU B 1 48 ? 2.871 2.723 1.775 1 95.19 48 LEU B CA 1
ATOM 842 C C . LEU B 1 48 ? 3.475 3.529 2.92 1 95.19 48 LEU B C 1
ATOM 844 O O . LEU B 1 48 ? 4.59 3.246 3.363 1 95.19 48 LEU B O 1
ATOM 848 N N . SER B 1 49 ? 2.83 4.527 3.293 1 96 49 SER B N 1
ATOM 849 C CA . SER B 1 49 ? 3.168 5.266 4.504 1 96 49 SER B CA 1
ATOM 850 C C . SER B 1 49 ? 2.176 4.973 5.625 1 96 49 SER B C 1
ATOM 852 O O . SER B 1 49 ? 0.973 5.188 5.465 1 96 49 SER B O 1
ATOM 854 N N . VAL B 1 50 ? 2.676 4.555 6.719 1 94.62 50 VAL B N 1
ATOM 855 C CA . VAL B 1 50 ? 1.824 4.039 7.785 1 94.62 50 VAL B CA 1
ATOM 856 C C . VAL B 1 50 ? 2.16 4.738 9.102 1 94.62 50 VAL B C 1
ATOM 858 O O . VAL B 1 50 ? 3.334 4.895 9.445 1 94.62 50 VAL B O 1
ATOM 861 N N . ARG B 1 51 ? 1.062 5.094 9.789 1 94.31 51 ARG B N 1
ATOM 862 C CA . ARG B 1 51 ? 1.257 5.629 11.133 1 94.31 51 ARG B CA 1
ATOM 863 C C . ARG B 1 51 ? 1.049 4.547 12.188 1 94.31 51 ARG B C 1
ATOM 865 O O . ARG B 1 51 ? 0.011 3.883 12.203 1 94.31 51 ARG B O 1
ATOM 872 N N . GLN B 1 52 ? 2.139 4.355 12.922 1 92.06 52 GLN B N 1
ATOM 873 C CA . GLN B 1 52 ? 2.086 3.479 14.086 1 92.06 52 GLN B CA 1
ATOM 874 C C . GLN B 1 52 ? 2.469 4.227 15.359 1 92.06 52 GLN B C 1
ATOM 876 O O . GLN B 1 52 ? 3.646 4.301 15.719 1 92.06 52 GLN B O 1
ATOM 881 N N . GLY B 1 53 ? 1.452 4.609 15.992 1 90.88 53 GLY B N 1
ATOM 882 C CA . GLY B 1 53 ? 1.712 5.453 17.141 1 90.88 53 GLY B CA 1
ATOM 883 C C . GLY B 1 53 ? 2.4 6.758 16.797 1 90.88 53 GLY B C 1
ATOM 884 O O . GLY B 1 53 ? 1.892 7.531 15.977 1 90.88 53 GLY B O 1
ATOM 885 N N . LEU B 1 54 ? 3.602 6.992 17.406 1 93.81 54 LEU B N 1
ATOM 886 C CA . LEU B 1 54 ? 4.312 8.25 17.203 1 93.81 54 LEU B CA 1
ATOM 887 C C . LEU B 1 54 ? 5.23 8.172 15.984 1 93.81 54 LEU B C 1
ATOM 889 O O . LEU B 1 54 ? 5.816 9.18 15.578 1 93.81 54 LEU B O 1
ATOM 893 N N . GLN B 1 55 ? 5.25 7.02 15.383 1 93.62 55 GLN B N 1
ATOM 894 C CA . GLN B 1 55 ? 6.184 6.816 14.281 1 93.62 55 GLN B CA 1
ATOM 895 C C . GLN B 1 55 ? 5.445 6.699 12.953 1 93.62 55 GLN B C 1
ATOM 897 O O . GLN B 1 55 ? 4.293 6.258 12.914 1 93.62 55 GLN B O 1
ATOM 902 N N . ILE B 1 56 ? 6.098 7.238 11.914 1 93.94 56 ILE B N 1
ATOM 903 C CA . ILE B 1 56 ? 5.617 7.016 10.555 1 93.94 56 ILE B CA 1
ATOM 904 C C . ILE B 1 56 ? 6.605 6.137 9.797 1 93.94 56 ILE B C 1
ATOM 906 O O . ILE B 1 56 ? 7.812 6.391 9.812 1 93.94 56 ILE B O 1
ATOM 910 N N . PHE B 1 57 ? 6.082 5.059 9.164 1 91.5 57 PHE B N 1
ATOM 911 C CA . PHE B 1 57 ? 6.91 4.121 8.414 1 91.5 57 PHE B CA 1
ATOM 912 C C . PHE B 1 57 ? 6.66 4.25 6.918 1 91.5 57 PHE B C 1
ATOM 914 O O . PHE B 1 57 ? 5.512 4.285 6.473 1 91.5 57 PHE B O 1
ATOM 921 N N . TRP B 1 58 ? 7.816 4.535 6.02 1 90.06 58 TRP B N 1
ATOM 922 C CA . TRP B 1 58 ? 7.75 4.559 4.562 1 90.06 58 TRP B CA 1
ATOM 923 C C . TRP B 1 58 ? 9.141 4.395 3.951 1 90.06 58 TRP B C 1
ATOM 925 O O . TRP B 1 58 ? 10.148 4.562 4.637 1 90.06 58 TRP B O 1
#

Organism: Pavo cristatus (NCBI:txid9049)

Solvent-accessible surface area (backbone atoms only — not comparable to full-atom values): 6445 Å² total; per-residue (Å²): 125,71,35,68,65,54,62,66,33,88,48,41,37,83,86,39,49,72,69,52,48,43,52,47,41,70,71,75,41,53,71,57,34,63,37,36,24,50,32,85,90,43,86,77,15,32,28,30,37,36,27,47,69,96,43,70,34,90,125,73,34,66,66,56,64,67,34,91,46,40,37,84,87,40,49,72,69,52,47,44,53,47,40,70,71,75,42,52,70,57,32,61,36,36,23,50,32,84,88,44,84,78,14,34,29,31,37,36,26,48,68,96,42,70,34,89

pLDDT: mean 91.08, std 8.18, range [53.5, 98.44]

Radius of gyration: 13.19 Å; Cα contacts (8 Å, |Δi|>4): 236; chains: 2; bounding box: 25×32×35 Å

Secondary structure (DSSP, 8-state):
---HHHHTSTTB-TT--HHHHHHHHHHH--TT-EEEEE-SSSTT-EEEEEEETTEEE-/---HHHHTSTTB-TT--HHHHHHHHHHH--TT-EEEEE-SSSTT-EEEEEEETTEEE-

InterPro domains:
  IPR000980 SH2 domain [PF00017] (11-53)
  IPR000980 SH2 domain [PS50001] (11-51)
  IPR036860 SH2 domain superfamily [G3DSA:3.30.505.10] (4-56)
  IPR036860 SH2 domain superfamily [SSF55550] (9-53)
  IPR052123 Non-receptor Tyrosine Phosphatase [PTHR46257] (9-55)

Nearest PDB structures (foldseek):
  7em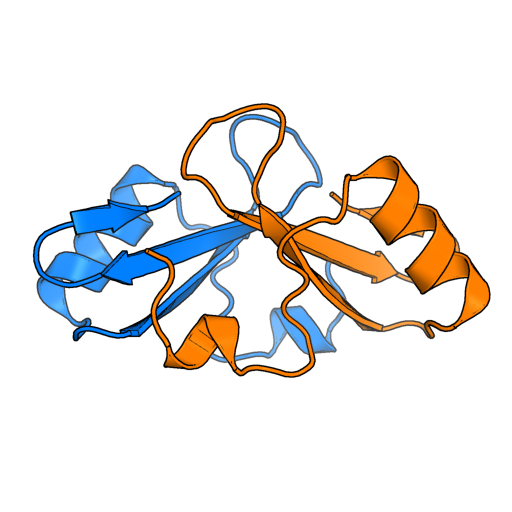n-assembly2_B  TM=9.484E-01  e=2.096E-05  Homo sapiens
  4ohl-assembly2_B  TM=9.695E-01  e=2.981E-05  Homo sapiens
  8gww-assembly2_B  TM=9.604E-01  e=2.981E-05  Homo sapiens
  5ibs-assembly1_A  TM=9.505E-01  e=4.882E-05  Homo sapiens
  2ci8-assembly1_A-2  TM=9.158E-01  e=2.467E-04  Homo sapiens

Foldseek 3Di:
DPDPVLVVDPQEDEPAAPVRQVVCCQVPNDAFDKHKYAYPVDHPDIDMWHDHDNDIDD/DPDPVLVVDPQEDEPAAPVRQVVCCQVPNDAFDKHKYAYPVDHPDIDMWHDHDNDIDD